Protein AF-A0A2S9GI28-F1 (afdb_monomer)

Solvent-accessible surface area (backbone atoms only — not comparable to full-atom values): 5094 Å² total; per-residue (Å²): 135,89,78,87,84,88,79,74,78,92,55,70,53,36,90,54,43,45,60,49,33,44,77,66,54,37,43,66,54,75,48,39,55,69,49,51,54,42,50,66,51,42,40,80,81,35,79,85,60,50,65,66,55,25,60,40,31,44,31,26,86,58,88,72,56,70,68,56,45,53,49,34,33,77,76,48,59,30,42,64,42,82,48,85,122

pLDDT: mean 94.53, std 3.54, range [67.38, 97.75]

Structure (mmCIF, N/CA/C/O backbone):
data_AF-A0A2S9GI28-F1
#
_entry.id   AF-A0A2S9GI28-F1
#
loop_
_atom_site.group_PDB
_atom_site.id
_atom_site.type_symbol
_atom_site.label_atom_id
_atom_site.label_alt_id
_atom_site.label_comp_id
_atom_site.label_asym_id
_atom_site.label_entity_id
_atom_site.label_seq_id
_atom_site.pdbx_PDB_ins_code
_atom_site.Cartn_x
_atom_site.Cartn_y
_atom_site.Cartn_z
_atom_site.occupancy
_atom_site.B_iso_or_equiv
_atom_site.auth_seq_id
_atom_site.auth_comp_id
_atom_site.auth_asym_id
_atom_site.auth_atom_id
_atom_site.pdbx_PDB_model_num
ATOM 1 N N . THR A 1 1 ? -1.896 -4.485 20.987 1.00 67.38 1 THR A N 1
ATOM 2 C CA . THR A 1 1 ? -2.921 -3.783 20.182 1.00 67.38 1 THR A CA 1
ATOM 3 C C . THR A 1 1 ? -4.047 -4.758 19.874 1.00 67.38 1 THR A C 1
ATOM 5 O O . THR A 1 1 ? -3.806 -5.956 19.944 1.00 67.38 1 THR A O 1
ATOM 8 N N . GLY A 1 2 ? -5.262 -4.274 19.597 1.00 91.12 2 GLY A N 1
ATOM 9 C CA . GLY A 1 2 ? -6.416 -5.088 19.180 1.00 91.12 2 GLY A CA 1
ATOM 10 C C . GLY A 1 2 ? -6.901 -4.642 17.803 1.00 91.12 2 GLY A C 1
ATOM 11 O O . GLY A 1 2 ? -7.941 -4.006 17.703 1.00 91.12 2 GLY A O 1
ATOM 12 N N . ALA A 1 3 ? -6.076 -4.857 16.776 1.00 94.62 3 ALA A N 1
ATOM 13 C CA . ALA A 1 3 ? -6.364 -4.389 15.423 1.00 94.62 3 ALA A CA 1
ATOM 14 C C . ALA A 1 3 ? -7.443 -5.248 14.746 1.00 94.62 3 ALA A C 1
ATOM 16 O O . ALA A 1 3 ? -7.475 -6.464 14.935 1.00 94.62 3 ALA A O 1
ATOM 17 N N . SER A 1 4 ? -8.277 -4.612 13.923 1.00 96.38 4 SER A N 1
ATOM 18 C CA . SER A 1 4 ? -9.148 -5.303 12.971 1.00 96.38 4 SER A CA 1
ATOM 19 C C . SER A 1 4 ? -8.321 -5.919 11.840 1.00 96.38 4 SER A C 1
ATOM 21 O O . SER A 1 4 ? -7.275 -5.383 11.470 1.00 96.38 4 SER A O 1
ATOM 23 N N . LEU A 1 5 ? -8.797 -7.033 11.283 1.00 96.06 5 LEU A N 1
ATOM 24 C CA . LEU A 1 5 ? -8.178 -7.708 10.144 1.00 96.06 5 LEU A CA 1
ATOM 25 C C . LEU A 1 5 ? -9.170 -7.776 8.985 1.00 96.06 5 LEU A C 1
ATOM 27 O O . LEU A 1 5 ? -10.258 -8.326 9.139 1.00 96.06 5 LEU A O 1
ATOM 31 N N . VAL A 1 6 ? -8.752 -7.279 7.824 1.00 97.06 6 VAL A N 1
ATOM 32 C CA . VAL A 1 6 ? -9.492 -7.384 6.562 1.00 97.06 6 VAL A CA 1
ATOM 33 C C . VAL A 1 6 ? -8.811 -8.444 5.698 1.00 97.06 6 VAL A C 1
ATOM 35 O O . VAL A 1 6 ? -7.595 -8.408 5.513 1.00 97.06 6 VAL A O 1
ATOM 38 N N . GLN A 1 7 ? -9.574 -9.417 5.193 1.00 95.19 7 GLN A N 1
ATOM 39 C CA . GLN A 1 7 ? -9.048 -10.501 4.360 1.00 95.19 7 GLN A CA 1
ATOM 40 C C . GLN A 1 7 ? -9.523 -10.331 2.908 1.00 95.19 7 GLN A C 1
ATOM 42 O O . GLN A 1 7 ? -10.712 -10.506 2.652 1.00 95.19 7 GLN A O 1
ATOM 47 N N . PRO A 1 8 ? -8.624 -10.061 1.940 1.00 92.88 8 PRO A N 1
ATOM 48 C CA . PRO A 1 8 ? -9.007 -9.796 0.546 1.00 92.88 8 PRO A CA 1
ATOM 49 C C . PRO A 1 8 ? -9.464 -11.047 -0.226 1.00 92.88 8 PRO A C 1
ATOM 51 O O . PRO A 1 8 ? -9.903 -10.971 -1.372 1.00 92.88 8 PRO A O 1
ATOM 54 N N . GLY A 1 9 ? -9.366 -12.232 0.382 1.00 93.19 9 GLY A N 1
ATOM 55 C CA . GLY A 1 9 ? -9.706 -13.485 -0.277 1.00 93.19 9 GLY A CA 1
ATOM 56 C C . GLY A 1 9 ? -8.733 -13.814 -1.412 1.00 93.19 9 GLY A C 1
ATOM 57 O O . GLY A 1 9 ? -7.522 -13.680 -1.266 1.00 93.19 9 GLY A O 1
ATOM 58 N N . ARG A 1 10 ? -9.263 -14.315 -2.533 1.00 94.12 10 ARG A N 1
ATOM 59 C CA . ARG A 1 10 ? -8.458 -14.853 -3.647 1.00 94.12 10 ARG A CA 1
ATOM 60 C C . ARG A 1 10 ? -8.128 -13.844 -4.748 1.00 94.12 10 ARG A C 1
ATOM 62 O O . ARG A 1 10 ? -7.318 -14.159 -5.613 1.00 94.12 10 ARG A O 1
ATOM 69 N N . PHE A 1 11 ? -8.809 -12.703 -4.771 1.00 93.88 11 PHE A N 1
ATOM 70 C CA . PHE A 1 11 ? -8.696 -11.729 -5.847 1.00 93.88 11 PHE A CA 1
ATOM 71 C C . PHE A 1 11 ? -7.844 -10.558 -5.369 1.00 93.88 11 PHE A C 1
ATOM 73 O O . PHE A 1 11 ? -8.227 -9.851 -4.443 1.00 93.88 11 PHE A O 1
ATOM 80 N N . LEU A 1 12 ? -6.659 -10.415 -5.961 1.00 95.56 12 LEU A N 1
ATOM 81 C CA . LEU A 1 12 ? -5.606 -9.512 -5.483 1.00 95.56 12 LEU A CA 1
ATOM 82 C C . LEU A 1 12 ? -5.260 -8.406 -6.488 1.00 95.56 12 LEU A C 1
ATOM 84 O O . LEU A 1 12 ? -4.342 -7.626 -6.256 1.00 95.56 12 LEU A O 1
ATOM 88 N N . GLN A 1 13 ? -5.985 -8.348 -7.603 1.00 95.81 13 GLN A N 1
ATOM 89 C CA . GLN A 1 13 ? -5.906 -7.274 -8.583 1.00 95.81 13 GLN A CA 1
ATOM 90 C C . GLN A 1 13 ? -6.438 -5.969 -7.978 1.00 95.81 13 GLN A C 1
ATOM 92 O O . GLN A 1 13 ? -7.344 -5.989 -7.138 1.00 95.81 13 GLN A O 1
ATOM 97 N N . ALA A 1 14 ? -5.919 -4.828 -8.434 1.00 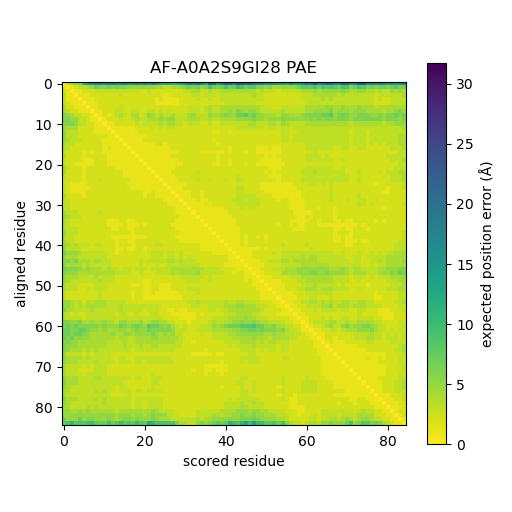96.31 14 ALA A N 1
ATOM 98 C CA . ALA A 1 14 ? -6.285 -3.525 -7.878 1.00 96.31 14 ALA A CA 1
ATOM 99 C C . ALA A 1 14 ? -7.797 -3.223 -7.931 1.00 96.31 14 ALA A C 1
ATOM 101 O O . ALA A 1 14 ? -8.318 -2.640 -6.986 1.00 96.31 14 ALA A O 1
ATOM 102 N N . GLU A 1 15 ? -8.516 -3.721 -8.944 1.00 96.06 15 GLU A N 1
ATOM 103 C CA . GLU A 1 15 ? -9.983 -3.600 -9.070 1.00 96.06 15 GLU A CA 1
ATOM 104 C C . GLU A 1 15 ? -10.774 -4.199 -7.897 1.00 96.06 15 GLU A C 1
ATOM 106 O O . GLU A 1 15 ? -11.914 -3.816 -7.649 1.00 96.06 15 GLU A O 1
ATOM 111 N N . HIS A 1 16 ? -10.170 -5.125 -7.154 1.00 96.12 16 HIS A N 1
ATOM 112 C CA . HIS A 1 16 ? -10.767 -5.727 -5.965 1.00 96.12 16 HIS A CA 1
ATOM 113 C C . HIS A 1 16 ? -10.168 -5.173 -4.672 1.00 96.12 16 HIS A C 1
ATOM 115 O O . HIS A 1 16 ? -10.875 -5.031 -3.676 1.00 96.12 16 HIS A O 1
ATOM 121 N N . ILE A 1 17 ? -8.872 -4.855 -4.681 1.00 96.88 17 ILE A N 1
ATOM 122 C CA . ILE A 1 17 ? -8.146 -4.401 -3.492 1.00 96.88 17 ILE A CA 1
ATOM 123 C C . ILE A 1 17 ? -8.444 -2.939 -3.162 1.00 96.88 17 ILE A C 1
ATOM 125 O O . ILE A 1 17 ? -8.655 -2.620 -1.995 1.00 96.88 17 ILE A O 1
ATOM 129 N N . VAL A 1 18 ? -8.492 -2.052 -4.155 1.00 96.88 18 VAL A N 1
ATOM 130 C CA . VAL A 1 18 ? -8.668 -0.615 -3.905 1.00 96.88 18 VAL A CA 1
ATOM 131 C C . VAL A 1 18 ? -10.052 -0.285 -3.331 1.00 96.88 18 VAL A C 1
ATOM 133 O O . VAL A 1 18 ? -10.096 0.387 -2.303 1.00 96.88 18 VAL A O 1
ATOM 136 N N . PRO A 1 19 ? -11.173 -0.826 -3.850 1.00 95.81 19 PRO A N 1
ATOM 137 C CA . PRO A 1 19 ? -12.477 -0.617 -3.212 1.00 95.81 19 PRO A CA 1
ATOM 138 C C . PRO A 1 19 ? -12.552 -1.169 -1.781 1.00 95.81 19 PRO A C 1
ATOM 140 O O . PRO A 1 19 ? -13.281 -0.642 -0.941 1.00 95.81 19 PRO A O 1
ATOM 143 N N . LEU A 1 20 ? -11.805 -2.238 -1.486 1.00 96.38 20 LEU A N 1
ATOM 144 C CA . LEU A 1 20 ? -11.727 -2.808 -0.142 1.00 96.38 20 LEU A CA 1
ATOM 145 C C . LEU A 1 20 ? -10.926 -1.909 0.811 1.00 96.38 20 LEU A C 1
ATOM 147 O O . LEU A 1 20 ? -11.300 -1.775 1.972 1.00 96.38 20 LEU A O 1
ATOM 151 N N . ILE A 1 21 ? -9.847 -1.286 0.326 1.00 97.06 21 ILE A N 1
ATOM 152 C CA . ILE A 1 21 ? -9.067 -0.300 1.086 1.00 97.06 21 ILE A CA 1
ATOM 153 C C . ILE A 1 21 ? -9.952 0.879 1.485 1.00 97.06 21 ILE A C 1
ATOM 155 O O . ILE A 1 21 ? -9.990 1.218 2.668 1.00 97.06 21 ILE A O 1
ATOM 159 N N . ASP A 1 22 ? -10.671 1.438 0.513 1.00 96.12 22 ASP A N 1
ATOM 160 C CA . ASP A 1 22 ? -11.561 2.585 0.688 1.00 96.12 22 ASP A CA 1
ATOM 161 C C . ASP A 1 22 ? -12.704 2.261 1.670 1.00 96.12 22 ASP A C 1
ATOM 163 O O . ASP A 1 22 ? -12.819 2.851 2.746 1.00 96.12 22 ASP A O 1
ATOM 167 N N . SER A 1 23 ? -13.491 1.218 1.377 1.00 96.38 23 SER A N 1
ATOM 168 C CA . SER A 1 23 ? -14.662 0.857 2.195 1.00 96.38 23 SER A CA 1
ATOM 169 C C . SER A 1 23 ? -14.324 0.480 3.641 1.00 96.38 23 SER A C 1
ATOM 171 O O . SER A 1 23 ? -15.058 0.852 4.559 1.00 96.38 23 SER A O 1
ATOM 173 N N . GLU A 1 24 ? -13.206 -0.213 3.870 1.00 97.12 24 GLU A N 1
ATOM 174 C CA . GLU A 1 24 ? -12.796 -0.662 5.207 1.00 97.12 24 GLU A CA 1
ATOM 175 C C . GLU A 1 24 ? -11.818 0.303 5.897 1.00 97.12 24 GLU A C 1
ATOM 177 O O . GLU A 1 24 ? -11.366 0.026 7.012 1.00 97.12 24 GLU A O 1
ATOM 182 N N . ASN A 1 25 ? -11.491 1.442 5.269 1.00 96.38 25 ASN A N 1
ATOM 183 C CA . ASN A 1 25 ? -10.525 2.425 5.771 1.00 96.38 25 ASN 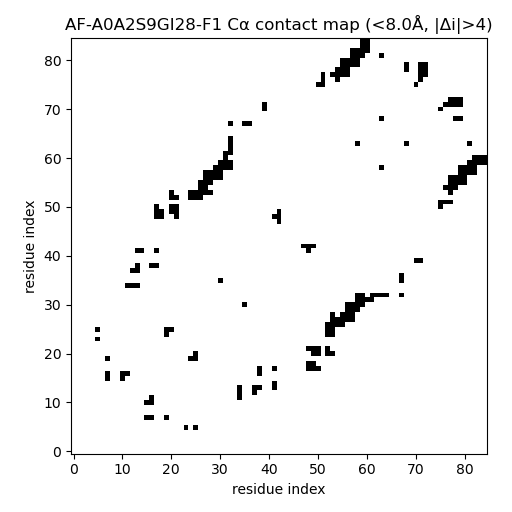A CA 1
ATOM 184 C C . ASN A 1 25 ? -9.201 1.767 6.203 1.00 96.38 25 ASN A C 1
ATOM 186 O O . ASN A 1 25 ? -8.707 1.956 7.324 1.00 96.38 25 ASN A O 1
ATOM 190 N N . VAL A 1 26 ? -8.635 0.932 5.328 1.00 97.75 26 VAL A N 1
ATOM 191 C CA . VAL A 1 26 ? -7.437 0.144 5.646 1.00 97.75 26 VAL A CA 1
ATOM 192 C C . VAL A 1 26 ? -6.265 1.077 5.949 1.00 97.75 26 VAL A C 1
ATOM 194 O O . VAL A 1 26 ? -5.870 1.888 5.118 1.00 97.75 26 VAL A O 1
ATOM 197 N N . THR A 1 27 ? -5.679 0.938 7.144 1.00 96.75 27 THR A N 1
ATOM 198 C CA . THR A 1 27 ? -4.567 1.799 7.599 1.00 96.75 27 THR A CA 1
ATOM 199 C C . THR A 1 27 ? -3.188 1.175 7.415 1.00 96.75 27 THR A C 1
ATOM 201 O O . THR A 1 27 ? -2.186 1.884 7.318 1.00 96.75 27 THR A O 1
ATOM 204 N N . ILE A 1 28 ? -3.118 -0.155 7.376 1.00 96.31 28 ILE A N 1
ATOM 205 C CA . ILE A 1 28 ? -1.900 -0.912 7.099 1.00 96.31 28 ILE A CA 1
ATOM 206 C C . ILE A 1 28 ? -2.269 -2.022 6.126 1.00 96.31 28 ILE A C 1
ATOM 208 O O . ILE A 1 28 ? -3.143 -2.834 6.427 1.00 96.31 28 ILE A O 1
ATOM 212 N N . ALA A 1 29 ? -1.571 -2.091 5.001 1.00 96.81 29 ALA A N 1
ATOM 213 C CA . ALA A 1 29 ? -1.711 -3.169 4.032 1.00 96.81 29 ALA A CA 1
ATOM 214 C C . ALA A 1 29 ? -0.321 -3.697 3.698 1.00 96.81 29 ALA A C 1
ATOM 216 O O . ALA A 1 29 ? 0.594 -2.911 3.504 1.00 96.81 29 ALA A O 1
ATOM 217 N N . ALA A 1 30 ? -0.148 -5.017 3.670 1.00 95.56 30 ALA A N 1
ATOM 218 C CA . ALA A 1 30 ? 1.124 -5.651 3.343 1.00 95.56 30 ALA A CA 1
ATOM 219 C C . ALA A 1 30 ? 0.989 -6.419 2.030 1.00 95.56 30 ALA A C 1
ATOM 221 O O . ALA A 1 30 ? 0.085 -7.245 1.891 1.00 95.56 30 ALA A O 1
ATOM 222 N N . ALA A 1 31 ? 1.878 -6.156 1.075 1.00 95.62 31 ALA A N 1
ATOM 223 C CA . ALA A 1 31 ? 1.839 -6.792 -0.239 1.00 95.62 31 ALA A CA 1
ATOM 224 C C . ALA A 1 3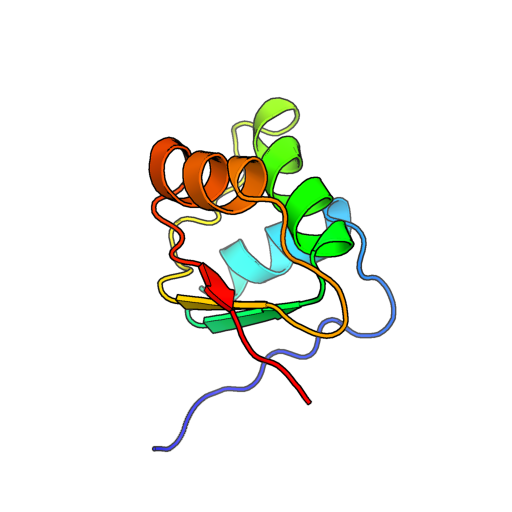1 ? 3.222 -6.815 -0.905 1.00 95.62 31 ALA A C 1
ATOM 226 O O . ALA A 1 31 ? 4.155 -6.151 -0.461 1.00 95.62 31 ALA A O 1
ATOM 227 N N . VAL A 1 32 ? 3.360 -7.590 -1.979 1.00 96.44 32 VAL A N 1
ATOM 228 C CA . VAL A 1 32 ? 4.581 -7.638 -2.800 1.00 96.44 32 VAL A CA 1
ATOM 229 C C . VAL A 1 32 ? 4.637 -6.452 -3.779 1.00 96.44 32 VAL A C 1
ATOM 231 O O . VAL A 1 32 ? 3.586 -5.880 -4.087 1.00 96.44 32 VAL A O 1
ATOM 234 N N . PRO A 1 33 ? 5.815 -6.100 -4.340 1.00 95.94 33 PRO A N 1
ATOM 235 C CA . PRO A 1 33 ? 5.950 -4.940 -5.225 1.00 95.94 33 PRO A CA 1
ATOM 236 C C . PRO A 1 33 ? 4.968 -4.911 -6.402 1.00 95.94 33 PRO A C 1
ATOM 238 O O . PRO A 1 33 ? 4.504 -3.840 -6.773 1.00 95.94 33 PRO A O 1
ATOM 241 N N . THR A 1 34 ? 4.628 -6.065 -6.986 1.00 95.56 34 THR A N 1
ATOM 242 C CA . THR A 1 34 ? 3.706 -6.151 -8.135 1.00 95.56 34 THR A CA 1
ATOM 243 C C . THR A 1 34 ? 2.290 -5.701 -7.797 1.00 95.56 34 THR A C 1
ATOM 245 O O . THR A 1 34 ? 1.704 -4.959 -8.572 1.00 95.56 34 THR A O 1
ATOM 248 N N . ILE A 1 35 ? 1.768 -6.055 -6.6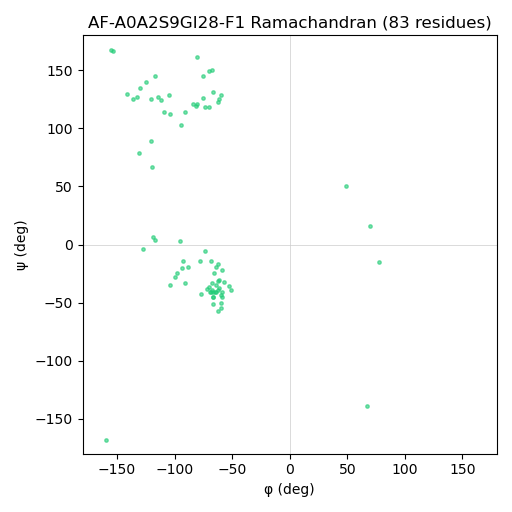20 1.00 96.25 35 ILE A N 1
ATOM 249 C CA . ILE A 1 35 ? 0.443 -5.592 -6.179 1.00 96.25 35 ILE A CA 1
ATOM 25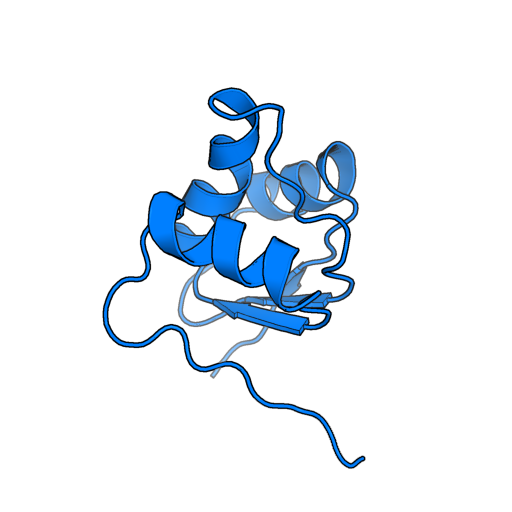0 C C . ILE A 1 35 ? 0.471 -4.080 -5.936 1.00 96.25 35 ILE A C 1
ATOM 252 O O . ILE A 1 35 ? -0.446 -3.369 -6.331 1.00 96.25 35 ILE A O 1
ATOM 256 N N . TRP A 1 36 ? 1.547 -3.570 -5.337 1.00 96.31 36 TRP A N 1
ATOM 257 C CA . TRP A 1 36 ? 1.711 -2.134 -5.126 1.00 96.31 36 TRP A CA 1
ATOM 258 C C . TRP A 1 36 ? 1.815 -1.336 -6.425 1.00 96.31 36 TRP A C 1
ATOM 260 O O . TRP A 1 36 ? 1.306 -0.222 -6.483 1.00 96.31 36 TRP A O 1
ATOM 270 N N . MET A 1 37 ? 2.429 -1.898 -7.470 1.00 96.19 37 MET A N 1
ATOM 271 C CA . MET A 1 37 ? 2.436 -1.286 -8.802 1.00 96.19 37 MET A CA 1
ATOM 272 C C . MET A 1 37 ? 1.026 -1.193 -9.395 1.00 96.19 37 MET A C 1
ATOM 274 O O . MET A 1 37 ? 0.687 -0.164 -9.975 1.00 96.19 37 MET A O 1
ATOM 278 N N . ASP A 1 38 ? 0.197 -2.222 -9.222 1.00 96.12 38 ASP A N 1
ATOM 279 C CA . ASP A 1 38 ? -1.192 -2.186 -9.690 1.00 96.12 38 ASP A CA 1
ATOM 280 C C . ASP A 1 38 ? -2.011 -1.148 -8.903 1.00 96.12 38 ASP A C 1
ATOM 282 O O . ASP A 1 38 ? -2.723 -0.340 -9.500 1.00 96.12 38 ASP A O 1
ATOM 286 N N . VAL A 1 39 ? -1.867 -1.113 -7.571 1.00 96.31 39 VAL A N 1
ATOM 287 C CA . VAL A 1 39 ? -2.537 -0.129 -6.698 1.00 96.31 39 VAL A CA 1
ATOM 288 C C . VAL A 1 39 ? -2.094 1.301 -7.018 1.00 96.31 39 VAL A C 1
ATOM 290 O O . VAL A 1 39 ? -2.933 2.194 -7.051 1.00 96.31 39 VAL A O 1
ATOM 293 N N . LEU A 1 40 ? -0.809 1.528 -7.308 1.00 95.81 40 LEU A N 1
ATOM 294 C CA . LEU A 1 40 ? -0.282 2.845 -7.681 1.00 95.81 40 LEU A CA 1
ATOM 295 C C . LEU A 1 40 ? -0.972 3.418 -8.929 1.00 95.81 40 LEU A C 1
ATOM 297 O O . LEU A 1 40 ? -1.229 4.620 -8.976 1.00 95.81 40 LEU A O 1
ATOM 301 N N . HIS A 1 41 ? -1.234 2.579 -9.937 1.00 95.69 41 HIS A N 1
ATOM 302 C CA . HIS A 1 41 ? -1.812 3.003 -11.218 1.00 95.69 41 HIS A CA 1
ATOM 303 C C . HIS A 1 41 ? -3.343 3.006 -11.234 1.00 95.69 41 HIS A C 1
ATOM 305 O O . HIS A 1 41 ? -3.943 3.648 -12.092 1.00 95.69 41 HIS A O 1
ATOM 311 N N . TYR A 1 42 ? -3.997 2.293 -10.318 1.00 96.50 42 TYR A N 1
ATOM 312 C CA . TYR A 1 42 ? -5.451 2.150 -10.347 1.00 96.50 42 TYR A CA 1
ATOM 313 C C . TYR A 1 42 ? -6.211 3.488 -10.244 1.00 96.50 42 TYR A C 1
ATOM 315 O O . TYR A 1 42 ? -7.110 3.692 -11.068 1.00 96.50 42 TYR A O 1
ATOM 323 N N . PRO A 1 43 ? -5.831 4.433 -9.355 1.00 94.44 43 PRO A N 1
ATOM 324 C CA . PRO A 1 43 ? -6.467 5.750 -9.289 1.00 94.44 43 PRO A CA 1
ATOM 325 C C . PRO A 1 43 ? -6.278 6.617 -10.544 1.00 94.44 43 PRO A C 1
ATOM 327 O O . PRO A 1 43 ? -7.067 7.529 -10.770 1.00 94.44 43 PRO A O 1
ATOM 330 N N . ASP A 1 44 ? -5.284 6.333 -11.400 1.00 92.50 44 ASP A N 1
ATOM 331 C CA . ASP A 1 44 ? -5.109 7.075 -12.664 1.00 92.50 44 ASP A CA 1
ATOM 332 C C . ASP A 1 44 ? -6.255 6.804 -13.646 1.00 92.50 44 ASP A C 1
ATOM 334 O O . ASP A 1 44 ? -6.634 7.677 -14.427 1.00 92.50 44 ASP A O 1
ATOM 338 N N . ALA A 1 45 ? -6.802 5.586 -13.611 1.00 95.00 45 ALA A N 1
ATOM 339 C CA . ALA A 1 45 ? -7.954 5.182 -14.412 1.00 95.00 45 ALA A CA 1
ATOM 340 C C . ALA A 1 45 ? -9.292 5.358 -13.669 1.00 95.00 45 ALA A C 1
ATOM 342 O O . ALA A 1 45 ? -10.331 5.436 -14.323 1.00 95.00 45 ALA A O 1
ATOM 343 N N . HIS A 1 46 ? -9.259 5.444 -12.334 1.00 96.06 46 HIS A N 1
ATOM 344 C CA . HIS A 1 46 ? -10.427 5.536 -11.451 1.00 96.06 46 HIS A CA 1
ATOM 345 C C . HIS A 1 46 ? -10.241 6.692 -10.454 1.00 96.06 46 HIS A C 1
ATOM 347 O O . HIS A 1 46 ? -9.851 6.454 -9.310 1.00 96.06 46 HIS A O 1
ATOM 353 N N . PRO A 1 47 ? -10.471 7.952 -10.866 1.00 93.19 47 PRO A N 1
ATOM 354 C CA . PRO A 1 47 ? -10.219 9.125 -10.023 1.00 93.19 47 PRO A CA 1
ATOM 355 C C . PRO A 1 47 ? -11.050 9.182 -8.733 1.00 93.19 47 PRO A C 1
ATOM 357 O O . PRO A 1 4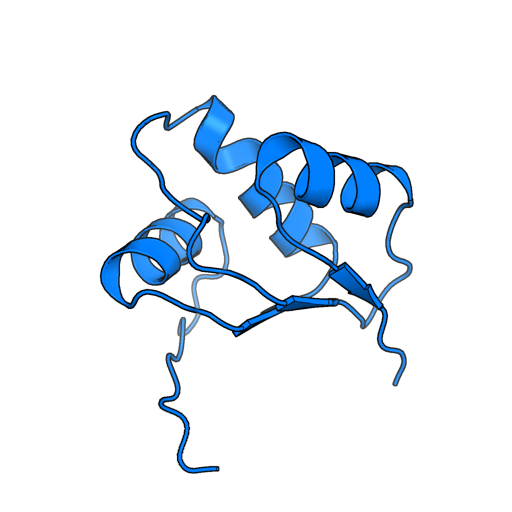7 ? -10.741 9.967 -7.840 1.00 93.19 47 PRO A O 1
ATOM 360 N N . GLU A 1 48 ? -12.125 8.400 -8.648 1.00 93.19 48 GLU A N 1
ATOM 361 C CA . GLU A 1 48 ? -12.955 8.230 -7.455 1.00 93.19 48 GLU A CA 1
ATOM 362 C C . GLU A 1 48 ? -12.341 7.303 -6.399 1.00 93.19 48 GLU A C 1
ATOM 364 O O . GLU A 1 48 ? -12.828 7.268 -5.273 1.00 93.19 48 GLU A O 1
ATOM 369 N N . ALA A 1 49 ? -11.309 6.539 -6.758 1.00 94.88 49 ALA A N 1
ATOM 370 C CA . ALA A 1 49 ? -10.677 5.581 -5.871 1.00 94.88 49 ALA A CA 1
ATOM 371 C C . ALA A 1 49 ? -9.791 6.280 -4.832 1.00 94.88 49 ALA A C 1
ATOM 373 O O . ALA A 1 49 ? -8.870 7.016 -5.192 1.00 94.88 49 ALA A O 1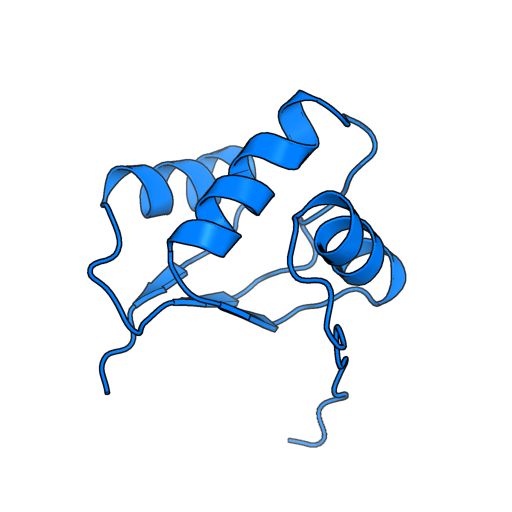
ATOM 374 N N . ASP A 1 50 ? -10.024 5.988 -3.552 1.00 93.81 50 ASP A N 1
ATOM 375 C CA . ASP A 1 50 ? -9.253 6.550 -2.445 1.00 93.81 50 ASP A CA 1
ATOM 376 C C . ASP A 1 50 ? -8.398 5.479 -1.749 1.00 93.81 50 ASP A C 1
ATOM 378 O O . ASP A 1 50 ? -8.884 4.442 -1.300 1.00 93.81 50 ASP A O 1
ATOM 382 N N . VAL A 1 51 ? -7.093 5.735 -1.665 1.00 96.00 51 VAL A N 1
ATOM 383 C CA . VAL A 1 51 ? -6.116 4.899 -0.942 1.00 96.00 51 VAL A CA 1
ATOM 384 C C . VAL A 1 51 ? -5.421 5.661 0.191 1.00 96.00 51 VAL A C 1
ATOM 386 O O . VAL A 1 51 ? -4.506 5.131 0.825 1.00 96.00 51 VAL A O 1
ATOM 389 N N . SER A 1 52 ? -5.860 6.891 0.477 1.00 94.00 52 SER A N 1
ATOM 390 C CA . SER A 1 52 ? -5.235 7.808 1.439 1.00 94.00 52 SER A CA 1
ATOM 391 C C . SER A 1 52 ? -5.349 7.358 2.899 1.00 94.00 52 SER A C 1
ATOM 393 O O . SER A 1 52 ? -4.626 7.858 3.762 1.00 94.00 52 SER A O 1
ATOM 395 N N . SER A 1 53 ? -6.212 6.380 3.197 1.00 96.62 53 SER A N 1
ATOM 396 C CA . SER A 1 53 ? -6.307 5.781 4.532 1.00 96.62 53 SER A CA 1
ATOM 397 C C . SER A 1 53 ? -5.046 5.002 4.922 1.00 96.62 53 SER A C 1
ATOM 399 O O . SER A 1 53 ? -4.770 4.831 6.115 1.00 96.62 53 SER A O 1
ATOM 401 N N . ILE A 1 54 ? -4.276 4.517 3.939 1.00 97.12 54 ILE A N 1
ATOM 402 C CA . ILE A 1 54 ? -3.063 3.733 4.174 1.00 97.12 54 ILE A CA 1
ATOM 403 C C . ILE A 1 54 ? -1.950 4.658 4.662 1.00 97.12 54 ILE A C 1
ATOM 405 O O . ILE A 1 54 ? -1.470 5.521 3.940 1.00 97.12 54 ILE A O 1
ATOM 409 N N . ARG A 1 55 ? -1.467 4.403 5.881 1.00 91.44 55 ARG A N 1
ATOM 410 C CA . ARG A 1 55 ? -0.330 5.133 6.468 1.00 91.44 55 ARG A CA 1
ATOM 411 C C . ARG A 1 55 ? 0.995 4.383 6.376 1.00 91.44 55 ARG A C 1
ATOM 413 O O . ARG A 1 55 ? 2.043 5.006 6.417 1.00 91.44 55 ARG A O 1
ATOM 420 N N . ILE A 1 56 ? 0.960 3.049 6.347 1.00 91.38 56 ILE A N 1
ATOM 421 C CA . ILE A 1 56 ? 2.159 2.205 6.267 1.00 91.38 56 ILE A CA 1
ATOM 422 C C . ILE A 1 56 ? 1.862 1.024 5.352 1.00 91.38 56 ILE A C 1
ATOM 424 O O . ILE A 1 56 ? 0.889 0.296 5.566 1.00 91.38 56 ILE A O 1
ATOM 428 N N . ALA A 1 57 ? 2.752 0.795 4.394 1.00 95.75 57 ALA A N 1
ATOM 429 C CA . ALA A 1 57 ? 2.661 -0.290 3.435 1.00 95.75 57 ALA A CA 1
ATOM 430 C C . ALA A 1 57 ? 3.887 -1.217 3.525 1.00 95.75 57 ALA A C 1
ATOM 432 O O . ALA A 1 57 ? 4.884 -0.996 2.831 1.00 95.75 57 ALA A O 1
ATOM 433 N N . PRO A 1 58 ? 3.873 -2.261 4.379 1.00 96.25 58 PRO A N 1
ATOM 434 C CA . PRO A 1 58 ? 4.944 -3.246 4.374 1.00 96.25 58 PRO A CA 1
ATOM 435 C C . PRO A 1 58 ? 5.059 -3.935 3.008 1.00 96.25 58 PRO A C 1
ATOM 437 O O . PRO A 1 58 ? 4.078 -4.454 2.468 1.00 96.25 58 PRO A O 1
ATOM 440 N N . CYS A 1 59 ? 6.268 -3.950 2.455 1.00 96.38 59 CYS A N 1
ATOM 441 C CA . CYS A 1 59 ? 6.556 -4.512 1.143 1.00 96.38 59 CYS A CA 1
ATOM 442 C C . CYS A 1 59 ? 7.789 -5.411 1.199 1.00 96.38 59 CYS A C 1
ATOM 444 O O . CYS A 1 59 ? 8.843 -4.993 1.671 1.00 96.38 59 CYS A O 1
ATOM 446 N N . GLY A 1 60 ? 7.660 -6.648 0.726 1.00 92.12 60 GLY A N 1
ATOM 447 C CA . GLY A 1 60 ? 8.728 -7.646 0.777 1.00 92.12 60 GLY A CA 1
ATOM 448 C C . GLY A 1 60 ? 8.526 -8.778 -0.226 1.00 92.12 60 GLY A C 1
ATOM 449 O O . GLY A 1 60 ? 7.693 -8.681 -1.127 1.00 92.12 60 GLY A O 1
ATOM 450 N N . GLY A 1 61 ? 9.309 -9.851 -0.096 1.00 91.25 61 GLY A N 1
ATOM 451 C CA . GLY A 1 61 ? 9.264 -11.028 -0.981 1.00 91.25 61 GLY A CA 1
ATOM 452 C C . GLY A 1 61 ? 9.953 -10.848 -2.343 1.00 91.25 61 GLY A C 1
ATOM 453 O O . GLY A 1 61 ? 10.258 -11.832 -3.013 1.00 91.25 61 GLY A O 1
ATOM 454 N N . ALA A 1 62 ? 10.251 -9.611 -2.741 1.00 91.88 62 ALA A N 1
ATOM 455 C CA . ALA A 1 62 ? 11.080 -9.268 -3.891 1.00 91.88 62 ALA A CA 1
ATOM 456 C C . ALA A 1 62 ? 11.737 -7.897 -3.673 1.00 91.88 62 ALA A C 1
ATOM 458 O O . ALA A 1 62 ? 11.337 -7.143 -2.787 1.00 91.88 62 ALA A O 1
ATOM 459 N N . ALA A 1 63 ? 12.728 -7.559 -4.500 1.00 92.00 63 ALA A N 1
ATOM 460 C CA . ALA A 1 63 ? 13.337 -6.234 -4.473 1.00 92.00 63 ALA A CA 1
ATOM 461 C C . ALA A 1 63 ? 12.292 -5.155 -4.801 1.00 92.00 63 ALA A C 1
ATOM 463 O O . ALA A 1 63 ? 11.640 -5.215 -5.846 1.00 92.00 63 ALA A O 1
ATOM 464 N N . VAL A 1 64 ? 12.150 -4.163 -3.921 1.00 92.25 64 VAL A N 1
ATOM 465 C CA . VAL A 1 64 ? 11.239 -3.035 -4.136 1.00 92.25 64 VAL A CA 1
ATOM 466 C C . VAL A 1 64 ? 11.932 -1.970 -5.003 1.00 92.25 64 VAL A C 1
ATOM 468 O O . VAL A 1 64 ? 12.989 -1.474 -4.604 1.00 92.25 64 VAL A O 1
ATOM 471 N N . PRO A 1 65 ? 11.393 -1.601 -6.184 1.00 93.75 65 PRO A N 1
ATOM 472 C CA . PRO A 1 65 ? 12.011 -0.588 -7.040 1.00 93.75 65 PRO A CA 1
ATOM 473 C C . PRO A 1 65 ? 11.970 0.807 -6.389 1.00 93.75 65 PRO A C 1
ATOM 475 O O . PRO A 1 65 ? 10.884 1.234 -6.008 1.00 93.75 65 PRO A O 1
ATOM 478 N N . PRO A 1 66 ? 13.077 1.576 -6.337 1.00 94.50 66 PRO A N 1
ATOM 479 C CA . PRO A 1 66 ? 13.089 2.933 -5.772 1.00 94.50 66 PRO A CA 1
ATOM 480 C C . PRO A 1 66 ? 12.001 3.861 -6.328 1.00 94.50 66 PRO A C 1
ATOM 482 O O . PRO A 1 66 ? 11.368 4.590 -5.576 1.00 94.50 66 PRO A O 1
ATOM 485 N N . ALA A 1 67 ? 11.723 3.774 -7.633 1.00 95.50 67 ALA A N 1
ATOM 486 C CA . ALA A 1 67 ? 10.681 4.568 -8.281 1.00 95.50 67 ALA A CA 1
ATOM 487 C C . ALA A 1 67 ? 9.269 4.277 -7.743 1.00 95.50 67 ALA A C 1
ATOM 489 O O . ALA A 1 67 ? 8.439 5.179 -7.707 1.00 95.50 67 ALA A O 1
ATOM 490 N N . LEU A 1 68 ? 8.999 3.040 -7.307 1.00 95.00 68 LEU A N 1
ATOM 491 C CA . LEU A 1 68 ? 7.718 2.675 -6.700 1.00 95.00 68 LEU A CA 1
ATOM 492 C C . LEU A 1 68 ? 7.550 3.339 -5.329 1.00 95.00 68 LEU A C 1
ATOM 494 O O . LEU A 1 68 ? 6.464 3.825 -5.037 1.00 95.00 68 LEU A O 1
ATOM 498 N N . LEU A 1 69 ? 8.618 3.384 -4.519 1.00 94.44 69 LEU A N 1
ATOM 499 C CA . LEU A 1 69 ? 8.597 4.049 -3.212 1.00 94.44 69 LEU A CA 1
ATOM 500 C C . LEU A 1 69 ? 8.260 5.532 -3.388 1.00 94.44 69 LEU A C 1
ATOM 502 O O . LEU A 1 69 ? 7.275 6.003 -2.831 1.00 94.44 69 LEU A O 1
ATOM 506 N N . THR A 1 70 ? 9.035 6.228 -4.226 1.00 95.81 70 THR A N 1
ATOM 507 C CA . THR A 1 70 ? 8.840 7.657 -4.498 1.00 95.81 70 THR A CA 1
ATOM 508 C C . THR A 1 70 ? 7.446 7.942 -5.051 1.00 95.81 70 THR A C 1
ATOM 510 O O . THR A 1 70 ? 6.777 8.853 -4.581 1.00 95.81 70 THR A O 1
ATOM 513 N N . ALA A 1 71 ? 6.965 7.143 -6.007 1.00 96.00 71 ALA A N 1
ATOM 514 C CA . ALA A 1 71 ? 5.664 7.387 -6.621 1.00 96.00 71 ALA A CA 1
ATOM 515 C C . ALA A 1 71 ? 4.490 7.186 -5.647 1.00 96.00 71 ALA A C 1
ATOM 517 O O . ALA A 1 71 ? 3.534 7.957 -5.701 1.00 96.00 71 ALA A O 1
ATOM 518 N N . LEU A 1 72 ? 4.542 6.175 -4.774 1.00 94.69 72 LEU A N 1
ATOM 519 C CA . LEU A 1 72 ? 3.504 5.948 -3.761 1.00 94.69 72 LEU A CA 1
ATOM 520 C C . LEU A 1 72 ? 3.496 7.045 -2.691 1.00 94.69 72 LEU A C 1
ATOM 522 O O . LEU A 1 72 ? 2.422 7.511 -2.309 1.00 94.69 72 LEU A O 1
ATOM 526 N N . GLU A 1 73 ? 4.673 7.487 -2.256 1.00 94.69 73 GLU A N 1
ATOM 527 C CA . GLU A 1 73 ? 4.806 8.565 -1.278 1.00 94.69 73 GLU A CA 1
ATOM 528 C C . GLU A 1 73 ? 4.314 9.902 -1.853 1.00 94.69 73 GLU A C 1
ATOM 530 O O . GLU A 1 73 ? 3.451 10.548 -1.264 1.00 94.69 73 GLU A O 1
ATOM 535 N N . GLU A 1 74 ? 4.791 10.300 -3.035 1.00 95.06 74 GLU A N 1
ATOM 536 C CA . GLU A 1 74 ? 4.478 11.609 -3.623 1.00 95.06 74 GLU A CA 1
ATOM 537 C C . GLU A 1 74 ? 3.024 11.737 -4.088 1.00 95.06 74 GLU A C 1
ATOM 539 O O . GLU A 1 74 ? 2.439 12.817 -3.989 1.00 95.06 74 GLU A O 1
ATOM 544 N N . ARG A 1 75 ? 2.438 10.661 -4.628 1.00 93.19 75 ARG A N 1
ATOM 545 C CA . ARG A 1 75 ? 1.094 10.714 -5.227 1.00 93.19 75 ARG A CA 1
ATOM 546 C C . ARG A 1 75 ? -0.011 10.392 -4.235 1.00 93.19 75 ARG A C 1
ATOM 548 O O . ARG A 1 75 ? -1.097 10.947 -4.359 1.00 93.19 75 ARG A O 1
ATOM 555 N N . HIS A 1 76 ? 0.269 9.509 -3.278 1.00 92.94 76 HIS A N 1
ATOM 556 C CA . HIS A 1 76 ? -0.751 8.931 -2.399 1.00 92.94 76 HIS A CA 1
ATOM 557 C C . HIS A 1 76 ? -0.417 9.062 -0.909 1.00 92.94 76 HIS A C 1
ATOM 559 O O . HIS A 1 76 ? -1.232 8.681 -0.076 1.00 92.94 76 HIS A O 1
ATOM 565 N N . GLY A 1 77 ? 0.758 9.595 -0.547 1.00 92.75 77 GLY A N 1
ATOM 566 C CA . GLY A 1 77 ? 1.191 9.716 0.850 1.00 92.75 77 GLY A CA 1
ATOM 567 C C . GLY A 1 77 ? 1.510 8.376 1.517 1.00 92.75 77 GLY A C 1
ATOM 568 O O . GLY A 1 77 ? 1.576 8.302 2.743 1.00 92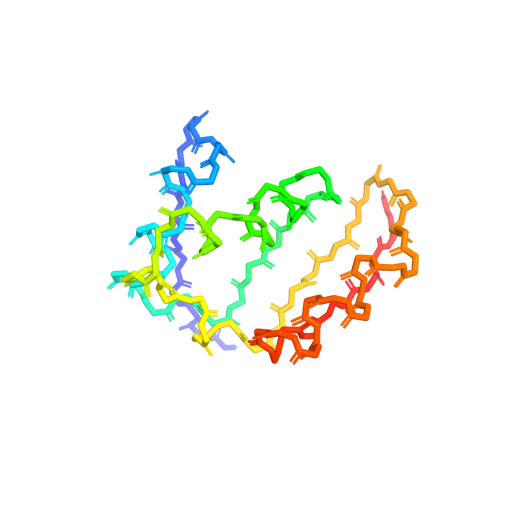.75 77 GLY A O 1
ATOM 569 N N . ILE A 1 78 ? 1.686 7.311 0.728 1.00 95.19 78 ILE A N 1
ATOM 570 C CA . ILE A 1 78 ? 1.877 5.952 1.235 1.00 95.19 78 ILE A CA 1
ATOM 571 C C . ILE A 1 78 ? 3.369 5.681 1.422 1.00 95.19 78 ILE A C 1
ATOM 573 O O . ILE A 1 78 ? 4.120 5.555 0.454 1.00 95.19 78 ILE A O 1
ATOM 577 N N . GLU A 1 79 ? 3.788 5.509 2.675 1.00 94.94 79 GLU A N 1
ATOM 578 C CA . GLU A 1 79 ? 5.151 5.099 3.012 1.00 94.94 79 GLU A CA 1
ATOM 579 C C . GLU A 1 79 ? 5.313 3.577 2.876 1.00 94.94 79 GLU A C 1
ATOM 581 O O . GLU A 1 79 ? 4.669 2.787 3.580 1.00 94.94 79 GLU A O 1
ATOM 586 N N . ILE A 1 80 ? 6.213 3.151 1.986 1.00 95.00 80 ILE A N 1
ATOM 587 C CA . ILE A 1 80 ? 6.605 1.745 1.869 1.00 95.00 80 ILE A CA 1
ATOM 588 C C . ILE A 1 80 ? 7.636 1.392 2.945 1.00 95.00 80 ILE A C 1
ATOM 590 O O . ILE A 1 80 ? 8.757 1.901 2.945 1.00 95.00 80 ILE A O 1
ATOM 594 N N . LEU A 1 81 ? 7.305 0.409 3.785 1.00 95.06 81 LEU A N 1
ATOM 595 C CA . LEU A 1 81 ? 8.255 -0.210 4.708 1.00 95.06 81 LEU A CA 1
ATOM 596 C C . LEU A 1 81 ? 8.841 -1.468 4.062 1.00 95.06 81 LEU A C 1
ATOM 598 O O . LEU A 1 81 ? 8.188 -2.511 4.004 1.00 95.06 81 LEU A O 1
ATOM 602 N N . HIS A 1 82 ? 10.074 -1.379 3.562 1.00 92.75 82 HIS A N 1
ATOM 603 C CA . HIS A 1 82 ? 10.748 -2.528 2.958 1.00 92.75 82 HIS A CA 1
ATOM 604 C C . HIS A 1 82 ? 11.111 -3.561 4.037 1.00 92.75 82 HIS A C 1
ATOM 606 O O . HIS A 1 82 ? 11.886 -3.283 4.953 1.00 92.75 82 HIS A O 1
ATOM 612 N N . ALA A 1 83 ? 10.554 -4.762 3.911 1.00 91.19 83 ALA A N 1
ATOM 613 C CA . ALA A 1 83 ? 10.814 -5.911 4.764 1.00 91.19 83 ALA A CA 1
ATOM 614 C C . ALA A 1 83 ? 11.442 -7.062 3.961 1.00 91.19 83 ALA A C 1
ATOM 616 O O . ALA A 1 83 ? 11.102 -7.294 2.801 1.00 91.19 83 ALA A O 1
AT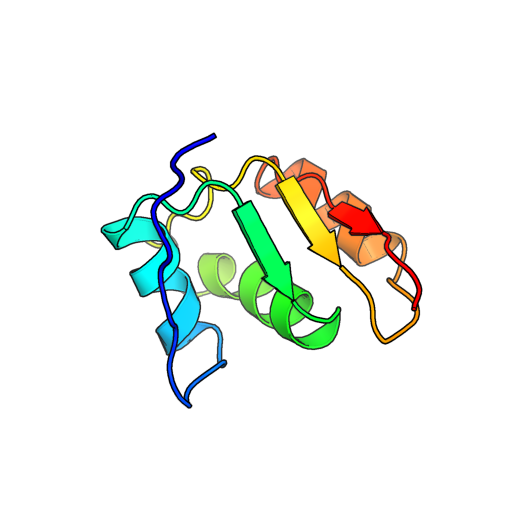OM 617 N N . TRP A 1 84 ? 12.337 -7.811 4.602 1.00 92.06 84 TRP A N 1
ATOM 618 C CA . TRP A 1 84 ? 12.980 -8.997 4.039 1.00 92.06 84 TRP A CA 1
ATOM 619 C C . TRP A 1 84 ? 12.773 -10.197 4.966 1.00 92.06 84 TRP A C 1
ATOM 621 O O . TRP A 1 84 ? 12.853 -10.050 6.188 1.00 92.06 84 TRP A O 1
ATOM 631 N N . GLY A 1 85 ? 12.517 -11.365 4.374 1.00 86.12 85 GLY A N 1
ATOM 632 C CA . GLY A 1 85 ? 12.309 -12.641 5.055 1.00 86.12 85 GLY A CA 1
ATOM 633 C C . GLY A 1 85 ? 11.747 -13.702 4.124 1.00 86.12 85 GLY A C 1
ATOM 634 O O . GLY A 1 85 ? 11.482 -13.369 2.945 1.00 86.12 85 GLY A O 1
#

Secondary structure (DSSP, 8-state):
--------TT--SHHHHHHHHHHHT-SB--B-HHHHHHHHHHHHH-TT---TT--EEEE-SSPPPHHHHHHHHHHH--EEEE---

Foldseek 3Di:
DDDDDDDQPPDLALVSVQVSCVVVLDAEEEDEQVSLVRVLCVCVVVVVGANLSHQEYEYEPDDHDPVSQVSCCVPRVYHYDYDYD

Radius of gyration: 12.12 Å; Cα contacts (8 Å, |Δi|>4): 123; chains: 1; bounding box: 28×26×35 Å

Nearest PDB structures (foldseek):
  5ie3-assembly2_B  TM=8.565E-01  e=6.396E-05  Arabidopsis thaliana
  5ie2-assembly2_B  TM=8.584E-01  e=9.520E-05  Arabidopsis thaliana
  6qjz-assembly1_A  TM=8.718E-01  e=1.728E-04  Lathyrus sativus
  4d4h-assembly1_A  TM=7.772E-01  e=2.795E-03  Planktothrix agardhii
  4d4g-assembly1_A  TM=7.658E-01  e=5.795E-03  Planktothrix agardhii

Mean predicted aligned error: 2.71 Å

Sequence (85 aa):
TGASLVQPGRFLQAEHIVPLIDSENVTIAAAVPTIWMDVLHYPDAHPEADVSSIRIAPCGGAAVPPALLTALEERHGIEILHAWG